Protein AF-A0A2S7ITU0-F1 (afdb_monomer_lite)

Radius of gyration: 12.45 Å; chains: 1; bounding box: 28×26×29 Å

InterPro domains:
  IPR027417 P-loop containing nucleoside triphosphate hydrolase [G3DSA:3.40.50.300] (1-71)
  IPR027417 P-loop containing nucleoside triphosphate hydrolase [SSF52540] (2-71)
  IPR050319 ABC Transporter ATP-Binding [PTHR43776] (2-71)

Structure (mmCIF, N/CA/C/O backbone):
data_AF-A0A2S7ITU0-F1
#
_entry.id   AF-A0A2S7ITU0-F1
#
loop_
_atom_site.group_PDB
_atom_site.id
_atom_site.type_symbol
_atom_site.label_atom_id
_atom_site.label_alt_id
_atom_site.label_comp_id
_atom_site.label_asym_id
_atom_site.label_entity_id
_atom_site.label_seq_id
_atom_site.pdbx_PDB_ins_code
_atom_site.Cartn_x
_atom_site.Cartn_y
_atom_site.Cartn_z
_atom_site.occupancy
_atom_site.B_iso_or_equiv
_atom_site.auth_seq_id
_atom_site.auth_comp_id
_atom_site.auth_asym_id
_atom_site.auth_atom_id
_atom_site.pdbx_PDB_model_num
ATOM 1 N N . LYS A 1 1 ? 16.971 -8.334 -10.452 1.00 64.69 1 LYS A N 1
ATOM 2 C CA . LYS A 1 1 ? 15.624 -7.818 -10.821 1.00 64.69 1 LYS A CA 1
ATOM 3 C C . LYS A 1 1 ? 14.552 -8.913 -10.860 1.00 64.69 1 LYS A C 1
ATOM 5 O O . LYS A 1 1 ? 13.514 -8.689 -10.267 1.00 64.69 1 LYS A O 1
ATOM 10 N N . ALA A 1 2 ? 14.779 -10.075 -11.493 1.00 81.81 2 ALA A N 1
ATOM 11 C CA . ALA A 1 2 ? 13.758 -11.133 -11.601 1.00 81.81 2 ALA A CA 1
ATOM 12 C C . ALA A 1 2 ? 13.286 -11.706 -10.247 1.00 81.81 2 ALA A C 1
ATOM 14 O O . ALA A 1 2 ? 12.088 -11.823 -10.031 1.00 81.81 2 ALA A O 1
ATOM 15 N N . PHE A 1 3 ? 14.205 -11.979 -9.312 1.00 86.06 3 PHE A N 1
ATOM 16 C CA . PHE A 1 3 ? 13.862 -12.485 -7.974 1.00 86.06 3 PHE A CA 1
ATOM 17 C C . PHE A 1 3 ? 12.887 -11.558 -7.220 1.00 86.06 3 PHE A C 1
ATOM 19 O O . PHE A 1 3 ? 11.808 -11.981 -6.823 1.00 86.06 3 PHE A O 1
ATOM 26 N N . TYR A 1 4 ? 13.207 -10.261 -7.149 1.00 81.38 4 TYR A N 1
ATOM 27 C CA . TYR A 1 4 ? 12.376 -9.228 -6.514 1.00 81.38 4 TYR A CA 1
ATOM 28 C C . TYR A 1 4 ? 11.102 -8.858 -7.292 1.00 81.38 4 TYR A C 1
ATOM 30 O O . TYR A 1 4 ? 10.433 -7.910 -6.914 1.00 81.38 4 TYR A O 1
ATOM 38 N N . ARG A 1 5 ? 10.762 -9.536 -8.400 1.00 81.00 5 ARG A N 1
ATOM 39 C CA . ARG A 1 5 ? 9.403 -9.468 -8.975 1.00 81.00 5 ARG A CA 1
ATOM 40 C C . ARG A 1 5 ? 8.489 -10.536 -8.383 1.00 81.00 5 ARG A C 1
ATOM 42 O O . ARG A 1 5 ? 7.287 -10.322 -8.324 1.00 81.00 5 ARG A O 1
ATOM 49 N N . ASN A 1 6 ? 9.064 -11.655 -7.946 1.00 86.69 6 ASN A N 1
ATOM 50 C CA . ASN A 1 6 ? 8.322 -12.806 -7.438 1.00 86.69 6 ASN A CA 1
ATOM 51 C C . ASN A 1 6 ? 8.205 -12.793 -5.910 1.00 86.69 6 ASN A C 1
ATOM 53 O O . ASN A 1 6 ? 7.336 -13.461 -5.362 1.00 86.69 6 ASN A O 1
ATOM 57 N N . VAL A 1 7 ? 9.081 -12.053 -5.226 1.00 89.56 7 VAL A N 1
ATOM 58 C CA . VAL A 1 7 ? 9.140 -11.990 -3.762 1.00 89.56 7 VAL A CA 1
ATOM 59 C C . VAL A 1 7 ? 9.197 -10.530 -3.323 1.00 89.56 7 VAL A C 1
ATOM 61 O O . VAL A 1 7 ? 10.093 -9.802 -3.751 1.00 89.56 7 VAL A O 1
ATOM 64 N N . GLN A 1 8 ? 8.254 -10.125 -2.467 1.00 86.50 8 GLN A N 1
ATOM 65 C CA . GLN A 1 8 ? 8.226 -8.813 -1.814 1.00 86.50 8 GLN A CA 1
ATOM 66 C C . GLN A 1 8 ? 8.389 -8.980 -0.307 1.00 86.50 8 GLN A C 1
ATOM 68 O O . GLN A 1 8 ? 7.818 -9.891 0.291 1.00 86.50 8 GLN A O 1
ATOM 73 N N . MET A 1 9 ? 9.173 -8.097 0.303 1.00 88.06 9 MET A N 1
ATOM 74 C CA . MET A 1 9 ? 9.300 -8.031 1.754 1.00 88.06 9 MET A CA 1
ATOM 75 C C . MET A 1 9 ? 8.096 -7.286 2.335 1.00 88.06 9 MET A C 1
ATOM 77 O O . MET A 1 9 ? 7.737 -6.221 1.842 1.00 88.06 9 MET A O 1
ATOM 81 N N . VAL A 1 10 ? 7.508 -7.831 3.400 1.00 85.75 10 VAL A N 1
ATOM 82 C CA . VAL A 1 10 ? 6.475 -7.166 4.203 1.00 85.75 10 VAL A CA 1
ATOM 83 C C . VAL A 1 10 ? 7.027 -7.006 5.615 1.00 85.75 10 VAL A C 1
ATOM 85 O O . VAL A 1 10 ? 7.414 -7.989 6.247 1.00 85.75 10 VAL A O 1
ATOM 88 N N . PHE A 1 11 ? 7.123 -5.765 6.086 1.00 84.88 11 PHE A N 1
ATOM 89 C CA . PHE A 1 11 ? 7.624 -5.458 7.425 1.00 84.88 11 PHE A CA 1
ATOM 90 C C . PHE A 1 11 ? 6.555 -5.744 8.488 1.00 84.88 11 PHE A C 1
ATOM 92 O O . PHE A 1 11 ? 5.363 -5.605 8.230 1.00 84.88 11 PHE A O 1
ATOM 99 N N . GLN A 1 12 ? 6.983 -6.124 9.698 1.00 86.56 12 GLN A N 1
ATOM 100 C CA . GLN A 1 12 ? 6.071 -6.372 10.827 1.00 86.56 12 GLN A CA 1
ATOM 101 C C . GLN A 1 12 ? 5.360 -5.101 11.309 1.00 86.56 12 GLN A C 1
ATOM 103 O O . GLN A 1 12 ? 4.231 -5.181 11.781 1.00 86.56 12 GLN A O 1
ATOM 108 N N . ASP A 1 13 ? 6.018 -3.945 11.180 1.00 84.75 13 ASP A N 1
ATOM 109 C CA . ASP A 1 13 ? 5.383 -2.633 11.282 1.00 84.75 13 ASP A CA 1
ATOM 110 C C . ASP A 1 13 ? 5.106 -2.111 9.861 1.00 84.75 13 ASP A C 1
ATOM 112 O O . ASP A 1 13 ? 5.972 -1.464 9.254 1.00 84.75 13 ASP A O 1
ATOM 116 N N . PRO A 1 14 ? 3.927 -2.411 9.286 1.00 75.31 14 PRO A N 1
ATOM 117 C CA . PRO A 1 14 ? 3.586 -1.937 7.951 1.00 75.31 14 PRO A CA 1
ATOM 118 C C . PRO A 1 14 ? 3.465 -0.408 7.915 1.00 75.31 14 PRO A C 1
ATOM 120 O O . PRO A 1 14 ? 3.744 0.207 6.886 1.00 75.31 14 PRO A O 1
ATOM 123 N N . TYR A 1 15 ? 3.127 0.233 9.039 1.00 79.31 15 TYR A N 1
ATOM 124 C CA . TYR A 1 15 ? 2.924 1.679 9.106 1.00 79.31 15 TYR A CA 1
ATOM 125 C C . TYR A 1 15 ? 4.233 2.450 8.967 1.00 79.31 15 TYR A C 1
ATOM 127 O O . TYR A 1 15 ? 4.261 3.474 8.283 1.00 79.31 15 TYR A O 1
ATOM 135 N N . GLY A 1 16 ? 5.320 1.938 9.550 1.00 79.44 16 GLY A N 1
ATOM 136 C CA . GLY A 1 16 ? 6.662 2.506 9.399 1.00 79.44 16 GLY A CA 1
ATOM 137 C C . GLY A 1 16 ? 7.169 2.522 7.951 1.00 79.44 16 GLY A C 1
ATOM 138 O O . GLY A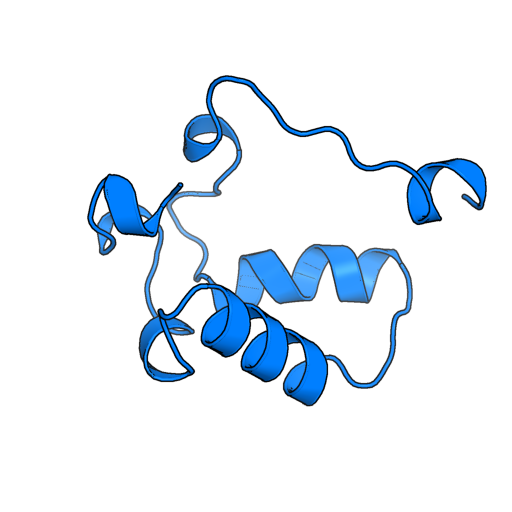 1 16 ? 8.073 3.288 7.624 1.00 79.44 16 GLY A O 1
ATOM 139 N N . SER A 1 17 ? 6.559 1.723 7.069 1.00 82.50 17 SER A N 1
ATOM 140 C CA . SER A 1 17 ? 6.904 1.664 5.643 1.00 82.50 17 SER A CA 1
ATOM 141 C C . SER A 1 17 ? 6.171 2.715 4.797 1.00 82.50 17 SER A C 1
ATOM 143 O O . SER A 1 17 ? 6.540 2.941 3.645 1.00 82.50 17 SER A O 1
ATOM 145 N N . LEU A 1 18 ? 5.134 3.369 5.337 1.00 86.31 18 LEU A N 1
ATOM 146 C CA . LEU A 1 18 ? 4.340 4.358 4.609 1.00 86.31 18 LEU A CA 1
ATOM 147 C C . LEU A 1 18 ? 4.936 5.759 4.765 1.00 86.31 18 LEU A C 1
ATOM 149 O O . LEU A 1 18 ? 5.067 6.281 5.871 1.00 86.31 18 LEU A O 1
ATOM 153 N N . HIS A 1 19 ? 5.225 6.429 3.648 1.00 88.56 19 HIS A N 1
ATOM 154 C CA . HIS A 1 19 ? 5.703 7.807 3.699 1.00 88.56 19 HIS A CA 1
ATOM 155 C C . HIS A 1 19 ? 4.562 8.758 4.127 1.00 88.56 19 HIS A C 1
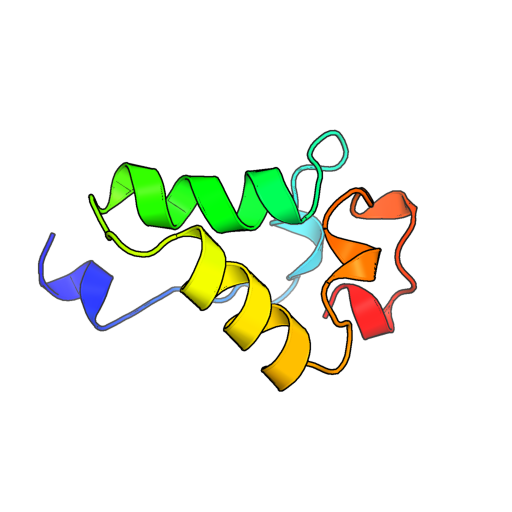ATOM 157 O O . HIS A 1 19 ? 3.612 8.960 3.366 1.00 88.56 19 HIS A O 1
ATOM 163 N N . PRO A 1 20 ? 4.646 9.437 5.290 1.00 88.12 20 PRO A N 1
ATOM 164 C CA . PRO A 1 20 ? 3.498 10.117 5.906 1.00 88.12 20 PRO A CA 1
ATOM 165 C C . PRO A 1 20 ? 2.987 11.328 5.115 1.00 88.12 20 PRO A C 1
ATOM 167 O O . PRO A 1 20 ? 1.854 11.762 5.307 1.00 88.12 20 PRO A O 1
ATOM 170 N N . ARG A 1 21 ? 3.821 11.887 4.228 1.00 92.12 21 ARG A N 1
ATOM 171 C CA . ARG A 1 21 ? 3.473 13.039 3.373 1.00 92.12 21 ARG A CA 1
ATOM 172 C C . ARG A 1 21 ? 3.069 12.664 1.947 1.00 92.12 21 ARG A C 1
ATOM 174 O O . ARG A 1 21 ? 2.811 13.560 1.152 1.00 92.12 21 ARG A O 1
ATOM 181 N N . GLN A 1 22 ? 3.090 11.380 1.597 1.00 93.88 22 GLN A N 1
ATOM 182 C CA . GLN A 1 22 ? 2.674 10.930 0.272 1.00 93.88 22 GLN A CA 1
ATOM 183 C C . GLN A 1 22 ? 1.240 10.414 0.322 1.00 93.88 22 GLN A C 1
ATOM 185 O O . GLN A 1 22 ? 0.772 9.949 1.359 1.00 93.88 22 GLN A O 1
ATOM 190 N N . THR A 1 23 ? 0.531 10.533 -0.794 1.00 95.31 23 THR A N 1
ATOM 191 C CA . THR A 1 23 ? -0.796 9.942 -0.944 1.00 95.31 23 THR A CA 1
ATOM 192 C C . THR A 1 23 ? -0.685 8.441 -1.190 1.00 95.31 23 THR A C 1
ATOM 194 O O . THR A 1 23 ? 0.346 7.959 -1.666 1.00 95.31 23 THR A O 1
ATOM 197 N N . VAL A 1 24 ? -1.762 7.704 -0.911 1.00 93.69 24 VAL A N 1
ATOM 198 C CA . VAL A 1 24 ? -1.889 6.280 -1.262 1.00 93.69 24 VAL A CA 1
ATOM 199 C C . VAL A 1 24 ? -1.592 6.066 -2.747 1.00 93.69 24 VAL A C 1
ATOM 201 O O . VAL A 1 24 ? -0.858 5.152 -3.104 1.00 93.69 24 VAL A O 1
ATOM 204 N N . ASP A 1 25 ? -2.078 6.959 -3.607 1.00 94.81 25 ASP A N 1
ATOM 205 C CA . ASP A 1 25 ? -1.802 6.917 -5.041 1.00 94.81 25 ASP A CA 1
ATOM 206 C C . ASP A 1 25 ? -0.303 6.976 -5.372 1.00 94.81 25 ASP A C 1
ATOM 208 O O . ASP A 1 25 ? 0.217 6.126 -6.093 1.00 94.81 25 ASP A O 1
ATOM 212 N N . ARG A 1 26 ? 0.422 7.935 -4.780 1.00 94.75 26 ARG A N 1
ATOM 213 C CA . ARG A 1 26 ? 1.865 8.099 -4.995 1.00 94.75 26 ARG A CA 1
ATOM 214 C C . ARG A 1 26 ? 2.646 6.873 -4.516 1.00 94.75 26 ARG A C 1
ATOM 216 O O . ARG A 1 26 ? 3.557 6.439 -5.221 1.00 94.75 26 ARG A O 1
ATOM 223 N N . LEU A 1 27 ? 2.261 6.333 -3.357 1.00 93.19 27 LEU A N 1
ATOM 224 C CA . LEU A 1 27 ? 2.869 5.155 -2.735 1.00 93.19 27 LEU A CA 1
ATOM 225 C C . LEU A 1 27 ? 2.656 3.882 -3.563 1.00 93.19 27 LEU A C 1
ATOM 227 O O . LEU A 1 27 ? 3.564 3.063 -3.659 1.00 93.19 27 LEU A O 1
ATOM 231 N N . LEU A 1 28 ? 1.488 3.717 -4.191 1.00 93.19 28 LEU A N 1
ATOM 232 C CA . LEU A 1 28 ? 1.210 2.577 -5.072 1.00 93.19 28 LEU A CA 1
ATOM 233 C C . LEU A 1 28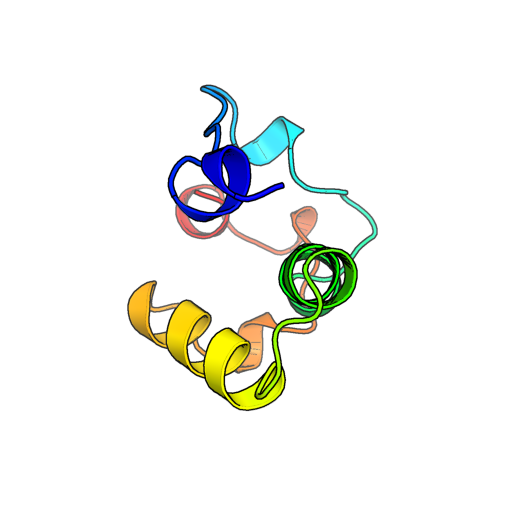 ? 1.839 2.746 -6.464 1.00 93.19 28 LEU A C 1
ATOM 235 O O . LEU A 1 28 ? 2.246 1.763 -7.084 1.00 93.19 28 LEU A O 1
ATOM 239 N N . LEU A 1 29 ? 1.954 3.981 -6.956 1.00 95.25 29 LEU A N 1
ATOM 240 C CA . LEU A 1 29 ? 2.551 4.278 -8.259 1.00 95.25 29 LEU A CA 1
ATOM 241 C C . LEU A 1 29 ? 4.073 4.074 -8.272 1.00 95.25 29 LEU A C 1
ATOM 243 O O . LEU A 1 29 ? 4.622 3.606 -9.268 1.00 95.25 29 LEU A O 1
ATOM 247 N N . GLU A 1 30 ? 4.762 4.429 -7.188 1.00 92.38 30 GLU A N 1
ATOM 248 C CA . GLU A 1 30 ? 6.222 4.347 -7.079 1.00 92.38 30 GLU A CA 1
ATOM 249 C C . GLU A 1 30 ? 6.805 2.954 -7.402 1.00 92.38 30 GLU A C 1
ATOM 251 O O . GLU A 1 30 ? 7.649 2.877 -8.303 1.00 92.38 30 GLU A O 1
ATOM 256 N N . PRO A 1 31 ? 6.360 1.842 -6.782 1.00 89.69 31 PRO A N 1
ATOM 257 C CA . PRO A 1 31 ? 6.882 0.517 -7.109 1.00 89.69 31 PRO A CA 1
ATOM 258 C C . PRO A 1 31 ? 6.564 0.110 -8.555 1.00 89.69 31 PRO A C 1
ATOM 260 O O . PRO A 1 31 ? 7.403 -0.497 -9.223 1.00 89.69 31 PRO A O 1
ATOM 263 N N . LEU A 1 32 ? 5.393 0.485 -9.083 1.00 92.44 32 LEU A N 1
ATOM 264 C CA . LEU A 1 32 ? 5.031 0.199 -10.474 1.00 92.44 32 LEU A CA 1
ATOM 265 C C . LEU A 1 32 ? 5.959 0.928 -11.455 1.00 92.44 32 LEU A C 1
ATOM 267 O O . LEU A 1 32 ? 6.437 0.318 -12.414 1.00 92.44 32 LEU A O 1
ATOM 271 N N . ALA A 1 33 ? 6.281 2.194 -11.179 1.00 92.19 33 ALA A N 1
ATOM 272 C CA . ALA A 1 33 ? 7.210 2.989 -11.976 1.00 92.19 33 ALA A CA 1
ATOM 273 C C . ALA A 1 33 ? 8.647 2.441 -11.907 1.00 92.19 33 ALA A C 1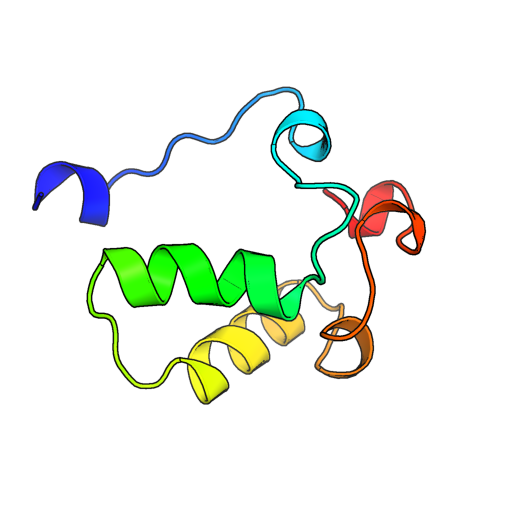
ATOM 275 O O . ALA A 1 33 ? 9.288 2.273 -12.945 1.00 92.19 33 ALA A O 1
ATOM 276 N N . ILE A 1 34 ? 9.139 2.090 -10.711 1.00 90.44 34 ILE A N 1
ATOM 277 C CA . ILE A 1 34 ? 10.483 1.513 -10.507 1.00 90.44 34 ILE A CA 1
ATOM 278 C C . ILE A 1 34 ? 10.652 0.199 -11.283 1.00 90.44 34 ILE A C 1
ATOM 280 O O . ILE A 1 34 ? 11.719 -0.075 -11.844 1.00 90.44 34 ILE A O 1
ATOM 284 N N . HIS A 1 35 ? 9.602 -0.622 -11.329 1.00 88.69 35 HIS A N 1
ATOM 285 C CA . HIS A 1 35 ? 9.620 -1.909 -12.019 1.00 88.69 35 HIS A CA 1
ATOM 286 C C . HIS A 1 35 ? 9.190 -1.844 -13.493 1.00 88.69 35 HIS A C 1
ATOM 288 O O . HIS A 1 35 ? 9.239 -2.878 -14.165 1.00 88.69 35 HIS A O 1
ATOM 294 N N . GLY A 1 36 ? 8.819 -0.667 -14.012 1.00 90.56 36 GLY A N 1
ATOM 295 C CA . GLY A 1 36 ? 8.381 -0.486 -15.399 1.00 90.56 36 GLY A CA 1
ATOM 296 C C . GLY A 1 36 ? 7.092 -1.245 -15.729 1.00 90.56 36 GLY A C 1
ATOM 297 O O . GLY A 1 36 ? 6.963 -1.802 -16.818 1.00 90.56 36 GLY A O 1
ATOM 298 N N . VAL A 1 37 ? 6.167 -1.335 -14.771 1.00 89.62 37 VAL A N 1
ATOM 299 C CA . VAL A 1 37 ? 4.889 -2.039 -14.929 1.00 89.62 37 VAL A CA 1
ATOM 300 C C . VAL A 1 37 ? 3.862 -1.094 -15.555 1.00 89.62 37 VAL A C 1
ATOM 302 O O . VAL A 1 37 ? 3.569 -0.041 -14.999 1.00 89.62 37 VAL A O 1
ATOM 305 N N . GLY A 1 38 ? 3.314 -1.481 -16.710 1.00 92.75 38 GLY A N 1
ATOM 306 C CA . GLY A 1 38 ? 2.227 -0.764 -17.382 1.00 92.75 38 GLY A CA 1
ATOM 307 C C . GLY A 1 38 ? 0.861 -0.957 -16.712 1.00 92.75 38 GLY A C 1
ATOM 308 O O . GLY A 1 38 ? 0.723 -1.709 -15.743 1.00 92.75 38 GLY A O 1
ATOM 309 N N . ASP A 1 39 ? -0.155 -0.286 -17.255 1.00 94.38 39 ASP A N 1
ATOM 310 C CA . ASP A 1 39 ? -1.542 -0.315 -16.761 1.00 94.38 39 ASP A CA 1
ATOM 311 C C . ASP A 1 39 ? -1.671 0.115 -15.290 1.00 94.38 39 ASP A C 1
ATOM 313 O O . ASP A 1 39 ? -2.462 -0.440 -14.522 1.00 94.38 39 ASP A O 1
ATOM 317 N N . THR A 1 40 ? -0.862 1.096 -14.876 1.00 94.31 40 THR A N 1
ATOM 318 C CA . THR A 1 40 ? -0.745 1.530 -13.476 1.00 94.31 40 THR A CA 1
ATOM 319 C C . THR A 1 40 ? -2.091 1.916 -12.879 1.00 94.31 40 THR A C 1
ATOM 321 O O . THR A 1 40 ? -2.430 1.443 -11.801 1.00 94.31 40 THR A O 1
ATOM 324 N N . GLU A 1 41 ? -2.897 2.686 -13.609 1.00 92.94 41 GLU A N 1
ATOM 325 C CA . GLU A 1 41 ? -4.228 3.119 -13.171 1.00 92.94 41 GLU A CA 1
ATOM 326 C C . GLU A 1 41 ? -5.160 1.944 -12.860 1.00 92.94 41 GLU A C 1
ATOM 328 O O . GLU A 1 41 ? -5.711 1.860 -11.762 1.00 92.94 41 GLU A O 1
ATOM 333 N N . GLN A 1 42 ? -5.306 0.998 -13.793 1.00 94.69 42 GLN A N 1
ATOM 334 C CA . GLN A 1 42 ? -6.169 -0.170 -13.594 1.00 94.69 42 GLN A CA 1
ATOM 335 C C . GLN A 1 42 ? -5.684 -1.041 -12.437 1.00 94.69 42 GLN A C 1
ATOM 337 O O . GLN A 1 42 ? -6.496 -1.558 -11.673 1.00 94.69 42 GLN A O 1
ATOM 342 N N . ARG A 1 43 ? -4.366 -1.187 -12.278 1.00 94.44 43 ARG A N 1
ATOM 343 C CA . ARG A 1 43 ? -3.773 -1.965 -11.184 1.00 94.44 43 ARG A CA 1
ATOM 344 C C . ARG A 1 43 ? -3.988 -1.311 -9.827 1.00 94.44 43 ARG A C 1
ATOM 346 O O . ARG A 1 43 ? -4.318 -2.018 -8.883 1.00 94.44 43 ARG A O 1
ATOM 353 N N . ILE A 1 44 ? -3.826 0.009 -9.736 1.00 94.75 44 ILE A N 1
ATOM 354 C CA . ILE A 1 44 ? -4.053 0.771 -8.502 1.00 94.75 44 ILE A CA 1
ATOM 355 C C . ILE A 1 44 ? -5.520 0.666 -8.086 1.00 94.75 44 ILE A C 1
ATOM 357 O O . ILE A 1 44 ? -5.800 0.333 -6.937 1.00 94.75 44 ILE A O 1
ATOM 361 N N . VAL A 1 45 ? -6.455 0.895 -9.014 1.00 94.94 45 VAL A N 1
ATOM 362 C CA . VAL A 1 45 ? -7.895 0.776 -8.731 1.00 94.94 45 VAL A CA 1
ATOM 363 C C . VAL A 1 45 ? -8.239 -0.641 -8.284 1.00 94.94 45 VAL A C 1
ATOM 365 O O . VAL A 1 45 ? -8.829 -0.815 -7.223 1.00 94.94 45 VAL A O 1
ATOM 368 N N . LYS A 1 46 ? -7.782 -1.653 -9.029 1.00 94.94 46 LYS A N 1
ATOM 369 C CA . LYS A 1 46 ? -8.019 -3.056 -8.685 1.00 94.94 46 LYS A CA 1
ATOM 370 C C . LYS A 1 46 ? -7.472 -3.415 -7.301 1.00 94.94 46 LYS A C 1
ATOM 372 O O . LYS A 1 46 ? -8.177 -4.050 -6.529 1.00 94.94 46 LYS A O 1
ATOM 377 N N . ALA A 1 47 ? -6.252 -2.989 -6.973 1.00 93.75 47 ALA A N 1
ATOM 378 C CA . ALA A 1 47 ? -5.653 -3.249 -5.665 1.00 93.75 47 ALA A CA 1
ATOM 379 C C . ALA A 1 47 ? -6.457 -2.599 -4.529 1.00 93.75 47 ALA A C 1
ATOM 381 O O . ALA A 1 47 ? -6.665 -3.220 -3.492 1.00 93.75 47 ALA A O 1
ATOM 382 N N . LEU A 1 48 ? -6.943 -1.369 -4.729 1.00 94.19 48 LEU A N 1
ATOM 383 C CA . LEU A 1 48 ? -7.780 -0.670 -3.751 1.00 94.19 48 LEU A CA 1
ATOM 384 C C . LEU A 1 48 ? -9.151 -1.326 -3.559 1.00 94.19 48 LEU A C 1
ATOM 386 O O . LEU A 1 48 ? -9.674 -1.317 -2.443 1.00 94.19 48 LEU A O 1
ATOM 390 N N . ASP A 1 49 ? -9.724 -1.883 -4.623 1.00 94.69 49 ASP A N 1
ATOM 391 C CA . ASP A 1 49 ? -10.983 -2.624 -4.562 1.00 94.69 49 ASP A CA 1
ATOM 392 C C . ASP A 1 49 ? -10.800 -3.982 -3.860 1.00 94.69 49 ASP A C 1
ATOM 394 O O . ASP A 1 49 ? -11.627 -4.355 -3.030 1.00 94.69 49 ASP A O 1
ATOM 398 N N . GLU A 1 50 ? -9.692 -4.688 -4.116 1.00 94.00 50 GLU A N 1
ATOM 399 C CA . GLU A 1 50 ? -9.354 -5.969 -3.468 1.00 94.00 50 GLU A CA 1
ATOM 400 C C . GLU A 1 50 ? -9.216 -5.847 -1.942 1.00 94.00 50 GLU A C 1
ATOM 402 O O . GLU A 1 50 ? -9.574 -6.776 -1.218 1.00 94.00 50 GLU A O 1
ATOM 407 N N . VAL A 1 51 ? -8.754 -4.694 -1.446 1.00 91.56 51 VAL A N 1
ATOM 408 C CA . VAL A 1 51 ? -8.651 -4.400 -0.003 1.00 91.56 51 VAL A CA 1
ATOM 409 C C . VAL A 1 51 ? -9.875 -3.664 0.562 1.00 91.56 51 VAL A C 1
ATOM 411 O O . VAL A 1 51 ? -9.890 -3.296 1.735 1.00 91.56 51 VAL A O 1
ATOM 414 N N . GLY A 1 52 ? -10.908 -3.422 -0.251 1.00 92.44 52 GLY A N 1
ATOM 415 C CA . GLY A 1 52 ? -12.162 -2.801 0.189 1.00 92.44 52 GLY A CA 1
ATOM 416 C C . GLY A 1 52 ? -12.080 -1.306 0.528 1.00 92.44 52 GLY A C 1
ATOM 417 O O . GLY A 1 52 ? -12.991 -0.779 1.167 1.00 92.44 52 GLY A O 1
ATOM 418 N N . LEU A 1 53 ? -11.017 -0.604 0.115 1.00 91.56 53 LEU A N 1
ATOM 419 C CA . LEU A 1 53 ? -10.891 0.852 0.285 1.00 91.56 53 LEU A CA 1
ATOM 420 C C . LEU A 1 53 ? -11.554 1.618 -0.867 1.00 91.56 53 LEU A C 1
ATOM 422 O O . LEU A 1 53 ? -12.169 2.665 -0.657 1.00 91.56 53 LEU A O 1
ATOM 426 N N . GLY A 1 54 ? -11.429 1.093 -2.087 1.00 91.81 54 GLY A N 1
ATOM 427 C CA . GLY A 1 54 ? -11.916 1.725 -3.308 1.00 91.81 54 GLY A CA 1
ATOM 428 C C . GLY A 1 54 ? -11.144 2.984 -3.727 1.00 91.81 54 GLY A C 1
ATOM 429 O O . GLY A 1 54 ? -10.251 3.495 -3.042 1.00 91.81 54 GLY A O 1
ATOM 430 N N . SER A 1 55 ? -11.506 3.528 -4.889 1.00 90.06 55 SER A N 1
ATOM 431 C CA . SER A 1 55 ? -10.785 4.636 -5.539 1.00 90.06 55 SER A CA 1
ATOM 432 C C . SER A 1 55 ? -10.807 5.968 -4.769 1.00 90.06 55 SER A C 1
ATOM 434 O O . SER A 1 55 ? -9.902 6.788 -4.933 1.00 90.06 55 SER A O 1
ATOM 436 N N . GLY A 1 56 ? -11.779 6.183 -3.875 1.00 91.25 56 GLY A N 1
ATOM 437 C CA . GLY A 1 56 ? -11.893 7.404 -3.061 1.00 91.25 56 GLY A CA 1
ATOM 438 C C . GLY A 1 56 ? -10.764 7.603 -2.038 1.00 91.25 56 GLY A C 1
ATOM 439 O O . GLY A 1 56 ? -10.629 8.682 -1.457 1.00 91.25 56 GLY A O 1
ATOM 440 N N . PHE A 1 57 ? -9.939 6.578 -1.814 1.00 93.06 57 PHE A N 1
ATOM 441 C CA . PHE A 1 57 ? -8.799 6.626 -0.899 1.00 93.06 57 PHE A CA 1
ATOM 442 C C . PHE A 1 57 ? -7.491 7.051 -1.568 1.00 93.06 57 PHE A C 1
ATOM 444 O O . PHE A 1 57 ? -6.544 7.399 -0.864 1.0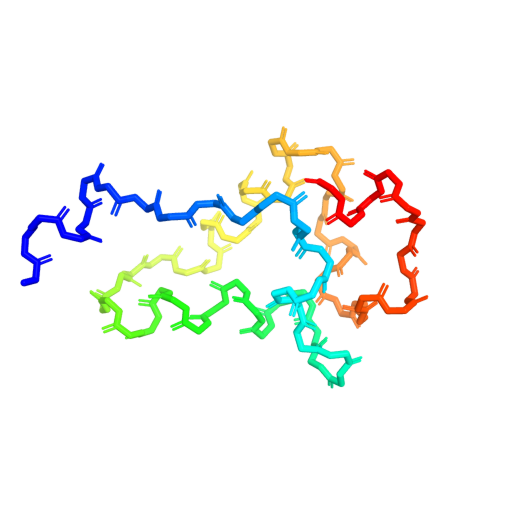0 93.06 57 PHE A O 1
ATOM 451 N N . ARG A 1 58 ? -7.445 7.111 -2.906 1.00 92.56 58 ARG A N 1
ATOM 452 C CA . ARG A 1 58 ? -6.235 7.444 -3.680 1.00 92.56 58 ARG A CA 1
ATOM 453 C C . ARG A 1 58 ? -5.576 8.746 -3.232 1.00 92.56 58 ARG A C 1
ATOM 455 O O . ARG A 1 58 ? -4.362 8.803 -3.064 1.00 92.56 58 ARG A O 1
ATOM 462 N N . CYS A 1 59 ? -6.381 9.776 -2.985 1.00 93.50 59 CYS A N 1
ATOM 463 C CA . CYS A 1 59 ? -5.896 11.108 -2.623 1.00 93.50 59 CYS A CA 1
ATOM 464 C C . CYS A 1 59 ? -5.624 11.288 -1.121 1.00 93.50 59 CYS A C 1
ATOM 466 O O . CYS A 1 59 ? -5.242 12.381 -0.708 1.00 93.50 59 CYS A O 1
ATOM 468 N N . ARG A 1 60 ? -5.832 10.256 -0.294 1.00 93.62 60 ARG A N 1
ATOM 469 C CA . ARG A 1 60 ? -5.576 10.329 1.149 1.00 93.62 60 ARG A CA 1
ATOM 470 C C . ARG A 1 60 ? -4.116 10.021 1.447 1.00 93.62 60 ARG A C 1
ATOM 472 O O . ARG A 1 60 ? -3.494 9.222 0.752 1.00 93.62 60 ARG A O 1
ATOM 479 N N . SER A 1 61 ? -3.572 10.633 2.487 1.00 92.69 61 SER A N 1
ATOM 480 C CA . SER A 1 61 ? -2.267 10.288 3.052 1.00 92.69 61 SER A CA 1
ATOM 481 C C . SER A 1 61 ? -2.420 9.322 4.238 1.00 92.69 61 SER A C 1
ATOM 483 O O . SER A 1 61 ? -3.491 9.266 4.848 1.00 92.69 61 SER A O 1
ATOM 485 N N . PRO A 1 62 ? -1.370 8.567 4.614 1.00 91.12 62 PRO A N 1
ATOM 486 C CA . PRO A 1 62 ? -1.430 7.595 5.709 1.00 91.12 62 PRO A CA 1
ATOM 487 C C . PRO A 1 62 ? -2.006 8.121 7.041 1.00 91.12 62 PRO A C 1
ATOM 489 O O . PRO A 1 62 ? -2.766 7.390 7.685 1.00 91.12 62 PRO A O 1
ATOM 492 N N . PRO A 1 63 ? -1.740 9.371 7.475 1.00 91.12 63 PRO A N 1
ATOM 493 C CA . PRO A 1 63 ? -2.357 9.917 8.687 1.00 91.12 63 PRO A CA 1
ATOM 494 C C . PRO A 1 63 ? -3.886 10.063 8.615 1.00 91.12 63 PRO A C 1
ATOM 496 O O . PRO A 1 63 ? -4.542 10.091 9.651 1.00 91.12 63 PRO A O 1
ATOM 499 N N . GLN A 1 64 ? -4.462 10.145 7.413 1.00 90.94 64 GLN A N 1
ATOM 500 C CA . GLN A 1 64 ? -5.907 10.294 7.183 1.00 90.94 64 GLN A CA 1
ATOM 501 C C . GLN A 1 64 ? -6.654 8.951 7.129 1.00 90.94 64 GLN A C 1
ATOM 503 O O . GLN A 1 64 ? -7.864 8.918 6.900 1.00 90.94 64 GLN A O 1
ATOM 508 N N . LEU A 1 65 ? -5.933 7.844 7.297 1.00 89.31 65 LEU A N 1
ATOM 509 C CA . LEU A 1 65 ? -6.470 6.490 7.328 1.00 89.31 65 LEU A CA 1
ATOM 510 C C . LEU A 1 65 ? -6.649 6.031 8.780 1.00 89.31 65 LEU A C 1
ATOM 512 O O . LEU A 1 65 ? -5.895 6.429 9.672 1.00 89.31 65 LEU A O 1
ATOM 516 N N . SER A 1 66 ? -7.638 5.178 9.040 1.00 90.06 66 SER A N 1
ATOM 517 C CA . SER A 1 66 ? -7.721 4.472 10.321 1.00 90.06 66 SER A CA 1
ATOM 518 C C . SER A 1 66 ? -6.594 3.433 10.438 1.00 90.06 66 SER A C 1
ATOM 520 O O . SER A 1 66 ? -5.945 3.100 9.450 1.00 90.06 66 SER A O 1
ATOM 522 N N . GLY A 1 67 ? -6.354 2.898 11.641 1.00 85.81 67 GLY A N 1
ATOM 523 C CA . GLY A 1 67 ? -5.353 1.838 11.836 1.00 85.81 67 GLY A CA 1
ATOM 524 C C . GLY A 1 67 ? -5.592 0.634 10.920 1.00 85.81 67 GLY A C 1
ATOM 525 O O . GLY A 1 67 ? -4.705 0.265 10.164 1.00 85.81 67 GLY A O 1
ATOM 526 N N . GLY A 1 68 ? -6.823 0.112 10.897 1.00 86.38 68 GLY A N 1
ATOM 527 C CA . GLY A 1 68 ? -7.182 -1.019 10.036 1.00 86.38 68 GLY A CA 1
ATOM 528 C C . GLY A 1 68 ? -7.178 -0.709 8.536 1.00 86.38 68 GLY A C 1
ATOM 529 O O . GLY A 1 68 ? -7.039 -1.622 7.745 1.00 86.38 68 GLY A O 1
ATOM 530 N N . GLN A 1 69 ? -7.303 0.560 8.131 1.00 88.31 69 GLN A N 1
ATOM 531 C CA . GLN A 1 69 ? -7.192 0.967 6.721 1.00 88.31 69 GLN A CA 1
ATOM 532 C C . GLN A 1 69 ? -5.742 1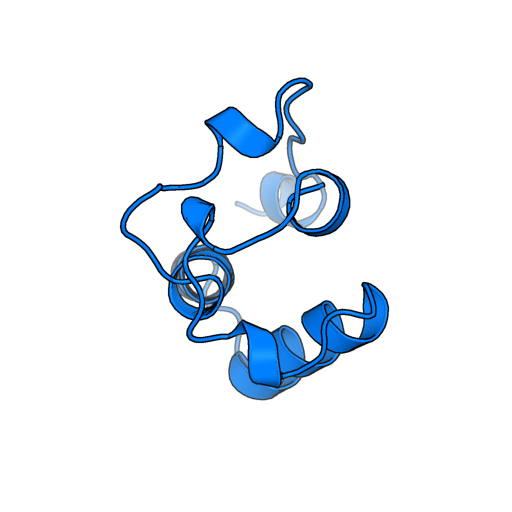.124 6.252 1.00 88.31 69 GLN A C 1
ATOM 534 O O . GLN A 1 69 ? -5.495 1.213 5.053 1.00 88.31 69 GLN A O 1
ATOM 539 N N . ARG A 1 70 ? -4.796 1.251 7.188 1.00 85.06 70 ARG A N 1
ATOM 540 C CA . ARG A 1 70 ? -3.364 1.321 6.884 1.00 85.06 70 ARG A CA 1
ATOM 541 C C . ARG A 1 70 ? -2.692 -0.053 6.835 1.00 85.06 70 ARG A C 1
ATOM 543 O O . ARG A 1 70 ? -1.543 -0.112 6.406 1.00 85.06 70 ARG A O 1
ATOM 550 N N . GLN A 1 71 ? -3.345 -1.083 7.370 1.00 81.31 71 GLN A N 1
ATOM 551 C CA . GLN A 1 71 ? -2.846 -2.456 7.424 1.00 81.31 71 GLN A CA 1
ATOM 552 C C . GLN A 1 71 ? -3.228 -3.200 6.148 1.00 81.31 71 GLN A C 1
ATOM 554 O O . GLN A 1 71 ? -2.364 -3.958 5.658 1.00 81.31 71 GLN A O 1
#

Sequence (71 aa):
KAFYRNVQMVFQDPYGSLHPRQTVDRLLLEPLAIHGVGDTEQRIVKALDEVGLGSGFRCRSPPQLSGGQRQ

Organism: NCBI:txid335286

Secondary structure (DSSP, 8-state):
--HHHH-----SSSGGGS-TTS-HHHHHHHHHHHTT-S-HHHHHHHHHHHTT--GGGTT--GGGS-HHHH-

pLDDT: mean 89.55, std 5.44, range [64.69, 95.31]

Foldseek 3Di:
DVVCVVDDDQDPPLLVVFDQPDALQVVQVVVCVVVVNPPSVVVSQVVCVVLPNGPVRRRPGSVRDDPSRSD